Protein AF-A0A4R0MJZ3-F1 (afdb_monomer)

Mean predicted aligned error: 11.63 Å

Foldseek 3Di:
DDPPPPPQPLDDPPDPPDDGDPVVLLVLLVCVLVPNDLVVSCVVSVHDSVVNVVSNVVPNPCSPPDDDDDPVLLVVLVVVVVVPDDLVNSCVVSVNPDSVSNVD

Solvent-accessible surface area (backbone atoms only — not comparable to full-atom values): 6718 Å² total; per-residue (Å²): 134,84,79,76,80,72,85,66,89,75,69,78,79,90,47,94,82,61,79,77,56,70,68,56,52,54,51,54,36,51,43,48,62,76,63,49,57,68,68,56,57,24,63,77,68,72,51,54,69,65,58,54,52,52,43,38,70,71,70,39,95,52,83,80,50,79,86,77,77,49,76,66,56,51,51,52,52,52,50,45,39,75,74,69,44,50,71,69,56,46,25,64,76,70,70,46,91,52,76,66,70,76,78,104

Secondary structure (DSSP, 8-state):
-------------S-TTPPPPHHHHHHHHHHHHTT--HHHHHHHTT--HHHHHHHHHHHS-STTS--PPPHHHHHHHHHHHHTT--HHHHHHHTT-S-THHHH-

Structure (mmCIF, N/CA/C/O backbone):
data_AF-A0A4R0MJZ3-F1
#
_entry.id   AF-A0A4R0MJZ3-F1
#
loop_
_atom_site.group_PDB
_atom_site.id
_atom_site.type_symbol
_atom_site.label_atom_id
_atom_site.label_alt_id
_atom_site.label_comp_id
_atom_site.label_asym_id
_atom_site.label_entity_id
_atom_site.label_seq_id
_atom_site.pdbx_PDB_ins_code
_atom_site.Cartn_x
_atom_site.Cartn_y
_atom_site.Cartn_z
_atom_site.occupancy
_atom_site.B_iso_or_equiv
_atom_site.auth_seq_id
_atom_site.auth_comp_id
_atom_site.auth_asym_id
_atom_site.auth_atom_id
_atom_site.pdbx_PDB_model_num
ATOM 1 N N . MET A 1 1 ? -7.729 -15.725 -25.485 1.00 36.66 1 MET A N 1
ATOM 2 C CA . MET A 1 1 ? -7.106 -14.464 -25.037 1.00 36.66 1 MET A CA 1
ATOM 3 C C . MET A 1 1 ? -5.639 -14.542 -25.410 1.00 36.66 1 MET A C 1
ATOM 5 O O . MET A 1 1 ? -4.940 -15.389 -24.876 1.00 36.66 1 MET A O 1
ATOM 9 N N . GLU A 1 2 ? -5.213 -13.769 -26.404 1.00 32.88 2 GLU A N 1
ATOM 10 C CA . GLU A 1 2 ? -3.831 -13.768 -26.890 1.00 32.88 2 GLU A CA 1
ATOM 11 C C . GLU A 1 2 ? -2.944 -13.033 -25.882 1.00 32.88 2 GLU A C 1
ATOM 13 O O . GLU A 1 2 ? -3.001 -11.809 -25.759 1.00 32.88 2 GLU A O 1
ATOM 18 N N . THR A 1 3 ? -2.121 -13.767 -25.135 1.00 41.22 3 THR A N 1
ATOM 19 C CA . THR A 1 3 ? -1.015 -13.179 -24.379 1.00 41.22 3 THR A CA 1
ATOM 20 C C . THR A 1 3 ? 0.023 -12.714 -25.392 1.00 41.22 3 THR A C 1
ATOM 22 O O . THR A 1 3 ? 0.875 -13.494 -25.816 1.00 41.22 3 THR A O 1
ATOM 25 N N . LYS A 1 4 ? -0.080 -11.459 -25.845 1.00 44.41 4 LYS A N 1
ATOM 26 C CA . LYS A 1 4 ? 0.962 -10.828 -26.659 1.00 44.41 4 LYS A CA 1
ATOM 27 C C . LYS A 1 4 ? 2.259 -10.871 -25.858 1.00 44.41 4 LYS A C 1
ATOM 29 O O . LYS A 1 4 ? 2.433 -10.088 -24.923 1.00 44.41 4 LYS A O 1
ATOM 34 N N . GLY A 1 5 ? 3.132 -11.810 -26.219 1.00 42.59 5 GLY A N 1
ATOM 35 C CA . GLY A 1 5 ? 4.512 -11.886 -25.766 1.00 42.59 5 GLY A CA 1
ATOM 36 C C . GLY A 1 5 ? 5.205 -10.602 -26.184 1.00 42.59 5 GLY A C 1
ATOM 37 O O . GLY A 1 5 ? 5.730 -10.485 -27.285 1.00 42.59 5 GLY A O 1
ATOM 38 N N . THR A 1 6 ? 5.105 -9.590 -25.332 1.00 49.59 6 THR A N 1
ATOM 39 C CA . THR A 1 6 ? 5.850 -8.357 -25.508 1.00 49.59 6 THR A CA 1
ATOM 40 C C . THR A 1 6 ? 7.262 -8.720 -25.093 1.00 49.59 6 THR A C 1
ATOM 42 O O . THR A 1 6 ? 7.528 -8.894 -23.906 1.00 49.59 6 THR A O 1
ATOM 45 N N . GLU A 1 7 ? 8.133 -8.941 -26.075 1.00 46.22 7 GLU A N 1
ATOM 46 C CA . GLU A 1 7 ? 9.550 -9.222 -25.857 1.00 46.22 7 GLU A CA 1
ATOM 47 C C . GLU A 1 7 ? 10.203 -7.993 -25.214 1.00 46.22 7 GLU A C 1
ATOM 49 O O . GLU A 1 7 ? 10.762 -7.114 -25.869 1.00 46.22 7 GLU A O 1
ATOM 54 N N . PHE A 1 8 ? 10.081 -7.879 -23.894 1.00 53.88 8 PHE A N 1
ATOM 55 C CA . PHE A 1 8 ? 10.877 -6.938 -23.134 1.00 53.88 8 PHE A CA 1
ATOM 56 C C . PHE A 1 8 ? 12.304 -7.472 -23.128 1.00 53.88 8 PHE A C 1
ATOM 58 O O . PHE A 1 8 ? 12.566 -8.556 -22.612 1.00 53.88 8 PHE A O 1
ATOM 65 N N . LEU A 1 9 ? 13.238 -6.708 -23.690 1.00 51.03 9 LEU A N 1
ATOM 66 C CA . LEU A 1 9 ? 14.669 -6.991 -23.610 1.00 51.03 9 LEU A CA 1
ATOM 67 C C . LEU A 1 9 ? 15.143 -6.809 -22.160 1.00 51.03 9 LEU A C 1
ATOM 69 O O . LEU A 1 9 ? 15.743 -5.793 -21.806 1.00 51.03 9 LEU A O 1
ATOM 73 N N . TYR A 1 10 ? 14.868 -7.782 -21.293 1.00 58.31 10 TYR A N 1
ATOM 74 C CA . TYR A 1 10 ? 15.497 -7.853 -19.984 1.00 58.31 10 TYR A CA 1
ATOM 75 C C . TYR A 1 10 ? 16.808 -8.627 -20.153 1.00 58.31 10 TYR A C 1
ATOM 77 O O . TYR A 1 10 ? 16.877 -9.849 -20.100 1.00 58.31 10 TYR A O 1
ATOM 85 N N . SER A 1 11 ? 17.890 -7.904 -20.436 1.00 56.56 11 SER A N 1
ATOM 86 C CA . SER A 1 11 ? 19.215 -8.506 -20.295 1.00 56.56 11 SER A CA 1
ATOM 87 C C . SER A 1 11 ? 19.453 -8.803 -18.815 1.00 56.56 11 SER A C 1
ATOM 89 O O . SER A 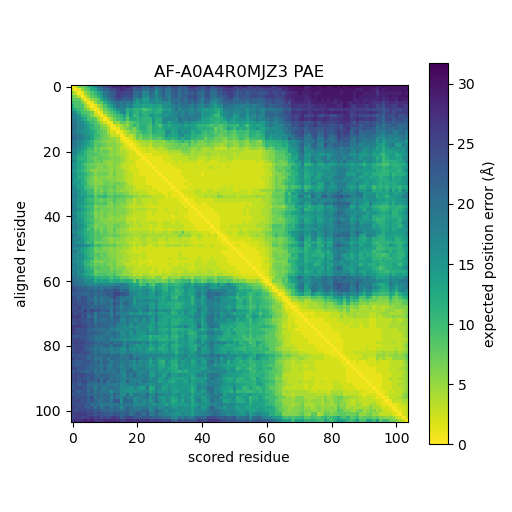1 11 ? 19.161 -7.961 -17.959 1.00 56.56 11 SER A O 1
ATOM 91 N N . SER A 1 12 ? 19.975 -9.994 -18.508 1.00 60.72 12 SER A N 1
ATOM 92 C CA . SER A 1 12 ? 20.407 -10.374 -17.160 1.00 60.72 12 SER A CA 1
ATOM 93 C C . SER A 1 12 ? 21.231 -9.232 -16.572 1.00 60.72 12 SER A C 1
ATOM 95 O O . SER A 1 12 ? 22.182 -8.775 -17.214 1.00 60.72 12 SER A O 1
ATOM 97 N N . ARG A 1 13 ? 20.840 -8.718 -15.396 1.00 62.53 13 ARG A N 1
ATOM 98 C CA . ARG A 1 13 ? 21.451 -7.507 -14.827 1.00 62.53 13 ARG A CA 1
ATOM 99 C C . ARG A 1 13 ? 22.958 -7.706 -14.712 1.00 62.53 13 ARG A C 1
ATOM 101 O O . ARG A 1 13 ? 23.420 -8.473 -13.875 1.00 62.53 13 ARG A O 1
ATOM 108 N N . ARG A 1 14 ? 23.729 -6.982 -15.527 1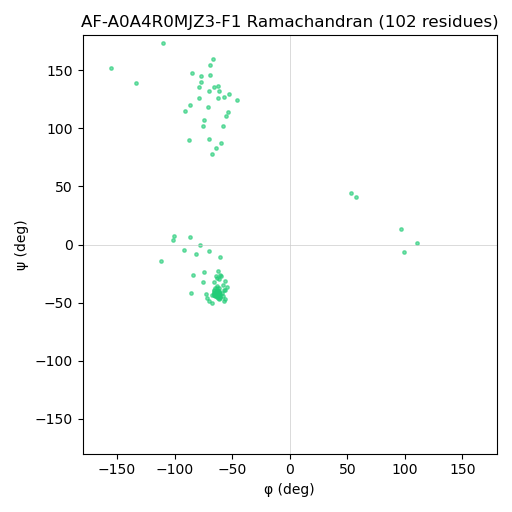.00 63.72 14 ARG A N 1
ATOM 109 C CA . ARG A 1 14 ? 25.201 -7.020 -15.468 1.00 63.72 14 ARG A CA 1
ATOM 110 C C . ARG A 1 14 ? 25.734 -6.250 -14.260 1.00 63.72 14 ARG A C 1
ATOM 112 O O . ARG A 1 14 ? 26.852 -6.487 -13.822 1.00 63.72 14 ARG A O 1
ATOM 119 N N . ASN A 1 15 ? 24.950 -5.298 -13.746 1.00 70.50 15 ASN A N 1
ATOM 120 C CA . ASN A 1 15 ? 25.304 -4.454 -12.607 1.00 70.50 15 ASN A CA 1
ATOM 121 C C . ASN A 1 15 ? 24.038 -3.924 -11.898 1.00 70.50 15 ASN A C 1
ATOM 123 O O . ASN A 1 15 ? 23.006 -3.689 -12.533 1.00 70.50 15 ASN A O 1
ATOM 127 N N . ASN A 1 16 ? 24.125 -3.650 -10.594 1.00 66.62 16 ASN A N 1
ATOM 128 C CA . ASN A 1 16 ? 23.061 -3.029 -9.801 1.00 66.62 16 ASN A CA 1
ATOM 129 C C . ASN A 1 16 ? 22.700 -1.602 -10.274 1.00 66.62 16 ASN A C 1
ATOM 131 O O . ASN A 1 16 ? 21.563 -1.174 -10.078 1.00 66.62 16 ASN A O 1
ATOM 135 N N . LYS A 1 17 ? 23.618 -0.907 -10.967 1.00 72.25 17 LYS A N 1
ATOM 136 C CA . LYS A 1 17 ? 23.408 0.424 -11.575 1.00 72.25 17 LYS A CA 1
ATOM 137 C C . LYS A 1 17 ? 22.693 0.398 -12.931 1.00 72.25 17 LYS A C 1
ATOM 139 O O . LYS A 1 17 ? 22.372 1.462 -13.462 1.00 72.25 17 LYS A O 1
ATOM 144 N N . GLN A 1 18 ? 22.470 -0.780 -13.517 1.00 76.31 18 GLN A N 1
ATOM 145 C CA . GLN A 1 18 ? 21.771 -0.894 -14.796 1.00 76.31 18 GLN A CA 1
ATOM 146 C C . GLN A 1 18 ? 20.337 -0.372 -14.648 1.00 76.31 18 GLN A C 1
ATOM 148 O O . GLN A 1 18 ? 19.598 -0.797 -13.757 1.00 76.31 18 GLN A O 1
ATOM 153 N N . ARG A 1 19 ? 19.961 0.575 -15.512 1.00 78.06 19 ARG A N 1
ATOM 154 C CA . ARG A 1 19 ? 18.615 1.153 -15.523 1.00 78.06 19 ARG A CA 1
ATOM 155 C C . ARG A 1 19 ? 17.643 0.184 -16.188 1.00 78.06 19 ARG A C 1
ATOM 157 O O . ARG A 1 19 ? 17.972 -0.416 -17.207 1.00 78.06 19 ARG A O 1
ATOM 164 N N . PHE A 1 20 ? 16.449 0.074 -15.619 1.00 80.06 20 PHE A N 1
ATOM 165 C CA . PHE A 1 20 ? 15.339 -0.636 -16.244 1.00 80.06 20 PHE A CA 1
ATOM 166 C C . PHE A 1 20 ? 14.715 0.225 -17.343 1.00 80.06 20 PHE A C 1
ATOM 168 O O . PHE A 1 20 ? 14.641 1.452 -17.209 1.00 80.06 20 PHE A O 1
ATOM 175 N N . ASP A 1 21 ? 14.250 -0.421 -18.412 1.00 85.00 21 ASP A N 1
ATOM 176 C CA . ASP A 1 21 ? 13.447 0.248 -19.431 1.00 85.00 21 ASP A CA 1
ATOM 177 C C . ASP A 1 21 ? 12.138 0.754 -18.802 1.00 85.00 21 ASP A C 1
ATOM 179 O O . ASP A 1 21 ? 11.467 0.047 -18.049 1.00 85.00 21 ASP A O 1
ATOM 183 N N . LYS A 1 22 ? 11.755 1.988 -19.134 1.00 84.19 22 LYS A N 1
ATOM 184 C CA . LYS A 1 22 ? 10.495 2.599 -18.700 1.00 84.19 22 LYS A CA 1
ATOM 185 C C . LYS A 1 22 ? 9.282 1.774 -19.129 1.00 84.19 22 LYS A C 1
ATOM 187 O O . LYS A 1 22 ? 8.310 1.716 -18.382 1.00 84.19 22 LYS A O 1
ATOM 192 N N . ARG A 1 23 ? 9.339 1.128 -20.300 1.00 85.12 23 ARG A N 1
ATOM 193 C CA . ARG A 1 23 ? 8.255 0.259 -20.794 1.00 85.12 23 ARG A CA 1
ATOM 194 C C . ARG A 1 23 ? 8.087 -0.979 -19.915 1.00 85.12 23 ARG A C 1
ATOM 196 O O . ARG A 1 23 ? 6.967 -1.331 -19.562 1.00 85.12 23 ARG A O 1
ATOM 203 N N . LEU A 1 24 ? 9.206 -1.574 -19.506 1.00 85.56 24 LEU A N 1
ATOM 204 C CA . LEU A 1 24 ? 9.231 -2.711 -18.591 1.00 85.56 24 LEU A CA 1
ATOM 205 C C . LEU A 1 24 ? 8.709 -2.321 -17.199 1.00 85.56 24 LEU A C 1
ATOM 207 O O . LEU A 1 24 ? 7.904 -3.045 -16.627 1.00 85.56 24 LEU A O 1
ATOM 211 N N . ILE A 1 25 ? 9.096 -1.147 -16.685 1.00 88.12 25 ILE A N 1
ATOM 212 C CA . ILE A 1 25 ? 8.569 -0.619 -15.416 1.00 88.12 25 ILE A CA 1
ATOM 213 C C . ILE A 1 25 ? 7.041 -0.508 -15.463 1.00 88.12 25 ILE A C 1
ATOM 215 O O . ILE A 1 25 ? 6.371 -0.971 -14.543 1.00 88.12 25 ILE A O 1
ATOM 219 N N . ALA A 1 26 ? 6.492 0.086 -16.526 1.00 87.50 26 ALA A N 1
ATOM 220 C CA . ALA A 1 26 ? 5.047 0.251 -16.67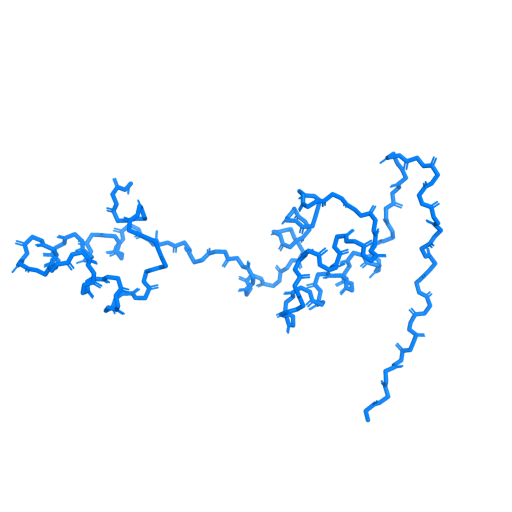6 1.00 87.50 26 ALA A CA 1
ATOM 221 C C . ALA A 1 26 ? 4.318 -1.101 -16.704 1.00 87.50 26 ALA A C 1
ATOM 223 O O . ALA A 1 26 ? 3.308 -1.262 -16.028 1.00 87.50 26 ALA A O 1
ATOM 224 N N . HIS A 1 27 ? 4.871 -2.086 -17.415 1.00 88.06 27 HIS A N 1
ATOM 225 C CA . HIS A 1 27 ? 4.314 -3.434 -17.471 1.00 88.06 27 HIS A CA 1
ATOM 226 C C . HIS A 1 27 ? 4.308 -4.134 -16.104 1.00 88.06 27 HIS A C 1
ATOM 228 O O . HIS A 1 27 ? 3.299 -4.701 -15.702 1.00 88.06 27 HIS A O 1
ATOM 234 N N . ILE A 1 28 ? 5.406 -4.049 -15.351 1.00 88.12 28 ILE A N 1
ATOM 235 C CA . ILE A 1 28 ? 5.505 -4.658 -14.016 1.00 88.12 28 ILE A CA 1
ATOM 236 C C . ILE A 1 28 ? 4.529 -4.002 -13.033 1.00 88.12 28 ILE A C 1
ATOM 238 O O . ILE A 1 28 ? 3.949 -4.681 -12.186 1.00 88.12 28 ILE A O 1
ATOM 242 N N . VAL A 1 29 ? 4.341 -2.685 -13.136 1.00 88.12 29 VAL A N 1
ATOM 243 C CA . VAL A 1 29 ? 3.358 -1.963 -12.320 1.00 88.12 29 VAL A CA 1
ATOM 244 C C . VAL A 1 29 ? 1.938 -2.407 -12.665 1.00 88.12 29 VAL A C 1
ATOM 246 O O . VAL A 1 29 ? 1.173 -2.678 -11.747 1.00 88.12 29 VAL A O 1
ATOM 249 N N . ASP A 1 30 ? 1.609 -2.563 -13.948 1.00 87.50 30 ASP A N 1
ATOM 250 C CA . ASP A 1 30 ? 0.304 -3.065 -14.397 1.00 87.50 30 ASP A CA 1
ATOM 251 C C . ASP A 1 30 ? 0.029 -4.489 -13.874 1.00 87.50 30 ASP A C 1
ATOM 253 O O . ASP A 1 30 ? -1.009 -4.741 -13.267 1.00 87.50 30 ASP A O 1
ATOM 257 N N . LEU A 1 31 ? 1.008 -5.399 -13.956 1.00 86.50 31 LEU A N 1
ATOM 258 C CA . LEU A 1 31 ? 0.901 -6.740 -13.361 1.00 86.50 31 LEU A CA 1
ATOM 259 C C . LEU A 1 31 ? 0.666 -6.691 -11.843 1.00 86.50 31 LEU A C 1
ATOM 261 O O . LEU A 1 31 ? -0.152 -7.439 -11.303 1.00 86.50 31 LEU A O 1
ATOM 265 N N . ALA A 1 32 ? 1.359 -5.794 -11.138 1.00 85.88 32 ALA A N 1
ATOM 266 C CA . ALA A 1 32 ? 1.162 -5.617 -9.704 1.00 85.88 32 ALA A CA 1
ATOM 267 C C . ALA A 1 32 ? -0.241 -5.076 -9.367 1.00 85.88 32 ALA A C 1
ATOM 269 O O . ALA A 1 32 ? -0.789 -5.417 -8.318 1.00 85.88 32 ALA A O 1
ATOM 270 N N . GLU A 1 33 ? -0.830 -4.250 -10.235 1.00 83.38 33 GLU A N 1
ATOM 271 C CA . GLU A 1 33 ? -2.200 -3.740 -10.090 1.00 83.38 33 GLU A CA 1
ATOM 272 C C . GLU A 1 33 ? -3.263 -4.784 -10.429 1.00 83.38 33 GLU A C 1
ATOM 274 O O . GLU A 1 33 ? -4.299 -4.832 -9.767 1.00 83.38 33 GLU A O 1
ATOM 279 N N . GLN A 1 34 ? -2.972 -5.680 -11.372 1.00 83.06 34 GLN A N 1
ATOM 280 C CA . GLN A 1 34 ? -3.797 -6.847 -11.696 1.00 83.06 34 GLN A CA 1
ATOM 281 C C . GLN A 1 34 ? -3.781 -7.922 -10.594 1.00 83.06 34 GLN A C 1
ATOM 283 O O . GLN A 1 34 ? -4.538 -8.889 -10.658 1.00 83.06 34 GLN A O 1
ATOM 288 N N . GLY A 1 35 ? -2.957 -7.746 -9.556 1.00 80.00 35 GLY A N 1
ATOM 289 C CA . GLY A 1 35 ? -2.930 -8.608 -8.376 1.00 80.00 35 GLY A CA 1
ATO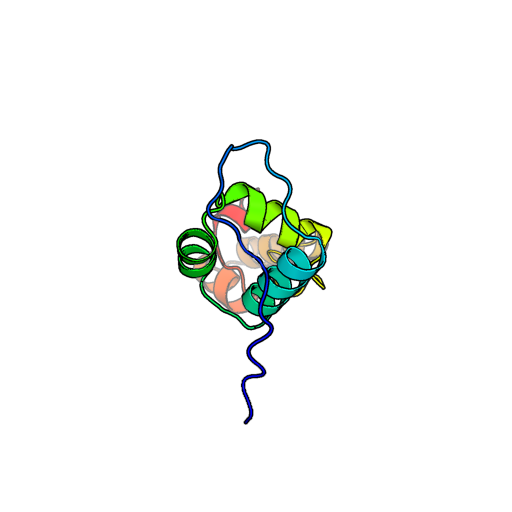M 290 C C . GLY A 1 35 ? -1.868 -9.704 -8.415 1.00 80.00 35 GLY A C 1
ATOM 291 O O . GLY A 1 35 ? -1.906 -10.601 -7.571 1.00 80.00 35 GLY A O 1
ATOM 292 N N . VAL A 1 36 ? -0.903 -9.634 -9.338 1.00 84.25 36 VAL A N 1
ATOM 293 C CA . VAL A 1 36 ? 0.235 -10.561 -9.342 1.00 84.25 36 VAL A CA 1
ATOM 294 C C . VAL A 1 36 ? 1.033 -10.397 -8.039 1.00 84.25 36 VAL A C 1
ATOM 296 O O . VAL A 1 36 ? 1.347 -9.265 -7.640 1.00 84.25 36 VAL A O 1
ATOM 299 N N . PRO A 1 37 ? 1.383 -11.496 -7.340 1.00 84.75 37 PRO A N 1
ATOM 300 C CA . PRO A 1 37 ? 2.150 -11.411 -6.109 1.00 84.75 37 PRO A CA 1
ATOM 301 C C . PRO A 1 37 ? 3.484 -10.689 -6.314 1.00 84.75 37 PRO A C 1
ATOM 303 O O . PRO A 1 37 ? 4.315 -11.068 -7.135 1.00 84.75 37 PRO A O 1
ATOM 306 N N . ARG A 1 38 ? 3.735 -9.666 -5.489 1.00 86.69 38 ARG A N 1
ATOM 307 C CA . ARG A 1 38 ? 4.963 -8.850 -5.554 1.00 86.69 38 ARG A CA 1
ATOM 308 C C . ARG A 1 38 ? 6.245 -9.675 -5.432 1.00 86.69 38 ARG A C 1
ATOM 310 O O . ARG A 1 38 ? 7.263 -9.294 -5.994 1.00 86.69 38 ARG A O 1
ATOM 317 N N . ARG A 1 39 ? 6.202 -10.781 -4.681 1.00 84.06 39 ARG A N 1
ATOM 318 C CA . ARG A 1 39 ? 7.335 -11.702 -4.517 1.00 84.06 39 ARG A CA 1
ATOM 319 C C . ARG A 1 39 ? 7.727 -12.344 -5.846 1.00 84.06 39 ARG A C 1
ATOM 321 O O . ARG A 1 39 ? 8.913 -12.447 -6.132 1.00 84.06 39 ARG A O 1
ATOM 328 N N . ASP A 1 40 ? 6.738 -12.734 -6.635 1.00 85.19 40 ASP A N 1
ATOM 329 C CA . ASP A 1 40 ? 6.963 -13.444 -7.887 1.00 85.19 40 ASP A CA 1
ATOM 330 C C . ASP A 1 40 ? 7.527 -12.454 -8.920 1.00 85.19 40 ASP A C 1
ATOM 332 O O . ASP A 1 40 ? 8.587 -12.698 -9.479 1.00 85.19 40 ASP A O 1
ATOM 336 N N . LEU A 1 41 ? 6.982 -11.229 -8.987 1.00 87.12 41 LEU A N 1
ATOM 337 C CA . LEU A 1 41 ? 7.555 -10.131 -9.787 1.00 87.12 41 LEU A CA 1
ATOM 338 C C . LEU A 1 41 ? 9.014 -9.798 -9.416 1.00 87.12 41 LEU A C 1
ATOM 340 O O . LEU A 1 41 ? 9.838 -9.492 -10.274 1.00 87.12 41 LEU A O 1
ATOM 344 N N . VAL A 1 42 ? 9.351 -9.823 -8.127 1.00 87.81 42 VAL A N 1
ATOM 345 C CA . VAL A 1 42 ? 10.723 -9.574 -7.660 1.00 87.81 42 VAL A CA 1
ATOM 346 C C . VAL A 1 42 ? 11.682 -10.657 -8.156 1.00 87.81 42 VAL A C 1
ATOM 348 O O . VAL A 1 42 ? 12.779 -10.324 -8.611 1.00 87.81 42 VAL A O 1
ATOM 351 N N . ASN A 1 43 ? 11.257 -11.919 -8.088 1.00 84.56 43 ASN A N 1
ATOM 352 C CA . ASN A 1 43 ? 12.047 -13.070 -8.517 1.00 84.56 43 ASN A CA 1
ATOM 353 C C . ASN A 1 43 ? 12.196 -13.113 -10.043 1.00 84.56 43 ASN A C 1
ATOM 355 O O . ASN A 1 43 ? 13.318 -13.210 -10.536 1.00 84.56 43 ASN A O 1
ATOM 359 N N . ASP A 1 44 ? 11.091 -12.965 -10.773 1.00 84.56 44 ASP A N 1
ATOM 360 C CA . ASP A 1 44 ? 11.037 -13.099 -12.232 1.00 84.56 44 ASP A CA 1
ATOM 361 C C . ASP A 1 44 ? 11.842 -12.002 -12.938 1.00 84.56 44 ASP A C 1
ATOM 363 O O . ASP A 1 44 ? 12.554 -12.256 -13.908 1.00 84.56 44 ASP A O 1
ATOM 367 N N . TYR A 1 45 ? 11.780 -10.771 -12.420 1.00 82.00 45 TYR A N 1
ATOM 368 C CA . TYR A 1 45 ? 12.435 -9.611 -13.031 1.00 82.00 45 TYR A CA 1
ATOM 369 C C . TYR A 1 45 ? 13.754 -9.205 -12.347 1.00 82.00 45 TYR A C 1
ATOM 371 O O . TYR A 1 45 ? 14.360 -8.196 -12.723 1.00 82.00 45 TYR A O 1
ATOM 379 N N . GLY A 1 46 ? 14.220 -9.955 -11.339 1.00 80.19 46 GLY A N 1
ATOM 380 C CA . GLY A 1 46 ? 15.526 -9.744 -10.698 1.00 80.19 46 GLY A CA 1
ATOM 381 C C . GLY A 1 46 ? 15.717 -8.340 -10.104 1.00 80.19 46 GLY A C 1
ATOM 382 O O . GLY A 1 46 ? 16.775 -7.708 -10.257 1.00 80.19 46 GLY A O 1
ATOM 383 N N . MET A 1 47 ? 14.682 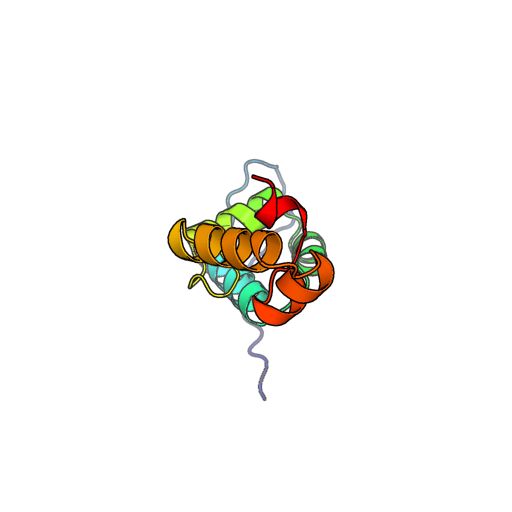-7.801 -9.460 1.00 83.50 47 MET A N 1
ATOM 384 C CA . MET A 1 47 ? 14.729 -6.482 -8.815 1.00 83.50 47 MET A CA 1
ATOM 385 C C . MET A 1 47 ? 14.702 -6.570 -7.297 1.00 83.50 47 MET A C 1
ATOM 387 O O . MET A 1 47 ? 14.540 -7.637 -6.726 1.00 83.50 47 MET A O 1
ATOM 391 N N . SER A 1 48 ? 14.879 -5.433 -6.621 1.00 85.75 48 SER A N 1
ATOM 392 C CA . SER A 1 48 ? 14.680 -5.396 -5.173 1.00 85.75 48 SER A CA 1
ATOM 393 C C . SER A 1 48 ? 13.195 -5.177 -4.842 1.00 85.75 48 SER A C 1
ATOM 395 O O . SER A 1 48 ? 12.526 -4.427 -5.562 1.00 85.75 48 SER A O 1
ATOM 397 N N . PRO A 1 49 ? 12.677 -5.737 -3.734 1.00 86.38 49 PRO A N 1
ATOM 398 C CA . PRO A 1 49 ? 11.322 -5.448 -3.265 1.00 86.38 49 PRO A CA 1
ATOM 399 C C . PRO A 1 49 ? 11.054 -3.949 -3.070 1.00 86.38 49 PRO A C 1
ATOM 401 O O . PRO A 1 49 ? 9.969 -3.471 -3.390 1.00 86.38 49 PRO A O 1
ATOM 404 N N . GLY A 1 50 ? 12.054 -3.195 -2.595 1.00 86.94 50 GLY A N 1
ATOM 405 C CA . GLY A 1 50 ? 11.956 -1.742 -2.432 1.00 86.94 50 GLY A CA 1
ATOM 406 C C . GLY A 1 50 ? 11.747 -1.018 -3.762 1.00 86.94 50 GLY A C 1
ATOM 407 O O . GLY A 1 50 ? 10.864 -0.174 -3.869 1.00 86.94 50 GLY A O 1
ATOM 408 N N . THR A 1 51 ? 12.471 -1.426 -4.810 1.00 88.50 51 THR A N 1
ATOM 409 C CA . THR A 1 51 ? 12.306 -0.876 -6.165 1.00 88.50 51 THR A CA 1
ATOM 410 C C . THR A 1 51 ? 10.877 -1.042 -6.678 1.00 88.50 51 THR A C 1
ATOM 412 O O . THR A 1 51 ? 10.308 -0.097 -7.220 1.00 88.50 51 THR A O 1
ATOM 415 N N . LEU A 1 52 ? 10.279 -2.220 -6.474 1.00 88.62 52 LEU A N 1
ATOM 416 C CA . LEU A 1 52 ? 8.900 -2.480 -6.881 1.00 88.62 52 LEU A CA 1
ATOM 417 C C . LEU A 1 52 ? 7.903 -1.604 -6.106 1.00 88.62 52 LEU A C 1
ATOM 419 O O . LEU A 1 52 ? 6.978 -1.051 -6.698 1.00 88.62 52 LEU A O 1
ATOM 423 N N . ILE A 1 53 ? 8.103 -1.435 -4.796 1.00 86.94 53 ILE A N 1
ATOM 424 C CA . ILE A 1 53 ? 7.269 -0.556 -3.962 1.00 86.94 53 ILE A CA 1
ATOM 425 C C . ILE A 1 53 ? 7.338 0.891 -4.461 1.00 86.94 53 ILE A C 1
ATOM 427 O O . ILE A 1 53 ? 6.293 1.524 -4.624 1.00 86.94 53 ILE A O 1
ATOM 431 N N . ASP A 1 54 ? 8.537 1.394 -4.755 1.00 87.75 54 ASP A N 1
ATOM 432 C CA . ASP A 1 54 ? 8.736 2.754 -5.262 1.00 87.75 54 ASP A CA 1
ATOM 433 C C . ASP A 1 54 ? 8.064 2.958 -6.622 1.00 87.75 54 ASP A C 1
ATOM 435 O O . ASP A 1 54 ? 7.448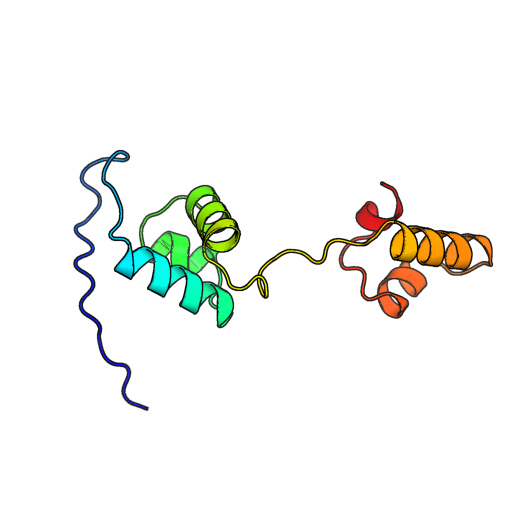 3.998 -6.867 1.00 87.75 54 ASP A O 1
ATOM 439 N N . TRP A 1 55 ? 8.138 1.968 -7.514 1.00 89.75 55 TRP A N 1
ATOM 440 C CA . TRP A 1 55 ? 7.485 2.039 -8.820 1.00 89.75 55 TRP A CA 1
ATOM 441 C C . TRP A 1 55 ? 5.968 2.012 -8.715 1.00 89.75 55 TRP A C 1
ATOM 443 O O . TRP A 1 55 ? 5.319 2.834 -9.352 1.00 89.75 55 TRP A O 1
ATOM 453 N N . ILE A 1 56 ? 5.397 1.149 -7.875 1.00 86.38 56 ILE A N 1
ATOM 454 C CA . ILE A 1 56 ? 3.951 1.136 -7.616 1.00 86.38 56 ILE A CA 1
ATOM 455 C C . ILE A 1 56 ? 3.511 2.472 -6.999 1.00 86.38 56 ILE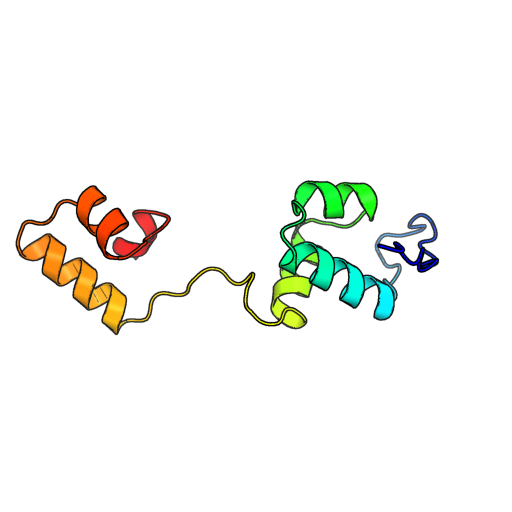 A C 1
ATOM 457 O O . ILE A 1 56 ? 2.477 3.025 -7.368 1.00 86.38 56 ILE A O 1
ATOM 461 N N . ALA A 1 57 ? 4.298 3.034 -6.079 1.00 82.94 57 ALA A N 1
ATOM 462 C CA . ALA A 1 57 ? 3.983 4.318 -5.462 1.00 82.94 57 ALA A CA 1
ATOM 463 C C . ALA A 1 57 ? 4.019 5.480 -6.471 1.00 82.94 57 ALA A C 1
ATOM 465 O O . ALA A 1 57 ? 3.165 6.371 -6.400 1.00 82.94 57 ALA A O 1
ATOM 466 N N . LYS A 1 58 ? 4.998 5.462 -7.386 1.00 85.25 58 LYS A N 1
ATOM 467 C CA . LYS A 1 58 ? 5.277 6.534 -8.349 1.00 85.25 58 LYS A CA 1
ATOM 468 C C . LYS A 1 58 ? 4.448 6.453 -9.631 1.00 85.25 58 LYS A C 1
ATOM 470 O O . LYS A 1 58 ? 4.016 7.490 -10.121 1.00 85.25 58 LYS A O 1
ATOM 475 N N . TYR A 1 59 ? 4.275 5.257 -10.181 1.00 85.25 59 TYR A N 1
ATOM 476 C CA . TYR A 1 59 ? 3.651 5.020 -11.486 1.00 85.25 59 TYR A CA 1
ATOM 477 C C . TYR A 1 59 ? 2.301 4.310 -11.390 1.00 85.25 59 TYR A C 1
ATOM 479 O O . TYR A 1 59 ? 1.565 4.311 -12.370 1.00 85.25 59 TYR A O 1
ATOM 487 N N . GLY A 1 60 ? 1.963 3.723 -10.239 1.00 76.06 60 GLY A N 1
ATOM 488 C CA . GLY A 1 60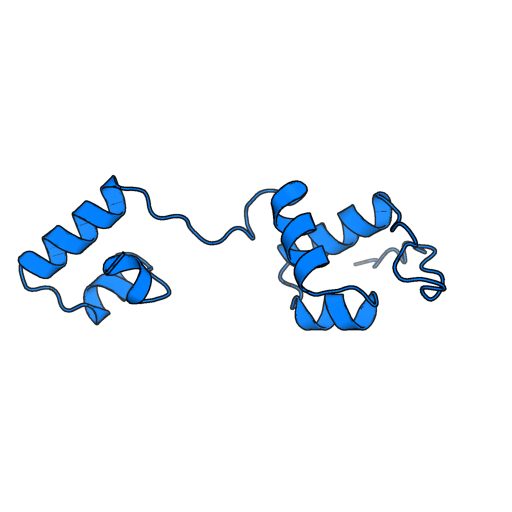 ? 0.671 3.075 -10.055 1.00 76.06 60 GLY A CA 1
ATOM 489 C C . GLY A 1 60 ? -0.490 4.073 -10.018 1.00 76.06 60 GLY A C 1
ATOM 490 O O . GLY A 1 60 ? -0.382 5.166 -9.447 1.00 76.06 60 GLY A O 1
ATOM 491 N N . SER A 1 61 ? -1.633 3.646 -10.554 1.00 71.19 61 SER A N 1
ATOM 492 C CA . SER A 1 61 ? -2.939 4.317 -10.559 1.00 71.19 61 SER A CA 1
ATOM 493 C C . SER A 1 61 ? -3.498 4.571 -9.151 1.00 71.19 61 SER A C 1
ATOM 495 O O . SER A 1 61 ? -4.442 5.336 -8.964 1.00 71.19 61 SER A O 1
ATOM 497 N N . GLY A 1 62 ? -2.878 3.984 -8.123 1.00 63.22 62 GLY A N 1
ATOM 498 C CA . GLY A 1 62 ? -3.218 4.191 -6.718 1.00 63.22 62 GLY A CA 1
ATOM 499 C C . GLY A 1 62 ? -4.094 3.098 -6.116 1.00 63.22 62 GLY A C 1
ATOM 500 O O . GLY A 1 62 ? -4.258 3.080 -4.898 1.00 63.22 62 GLY A O 1
ATOM 501 N N . ILE A 1 63 ? -4.565 2.149 -6.927 1.00 56.81 63 ILE A N 1
ATOM 502 C CA . ILE A 1 63 ? -5.354 0.988 -6.487 1.00 56.81 63 ILE A CA 1
ATOM 503 C C . ILE A 1 63 ? -4.525 0.089 -5.550 1.00 56.81 63 ILE A C 1
ATOM 505 O O . ILE A 1 63 ? -5.030 -0.414 -4.550 1.00 56.81 63 ILE A O 1
ATOM 509 N N . ALA A 1 64 ? -3.218 -0.027 -5.803 1.00 54.59 64 ALA A N 1
ATOM 510 C CA . ALA A 1 64 ? -2.283 -0.797 -4.980 1.00 54.59 64 ALA A CA 1
ATOM 511 C C . ALA A 1 64 ? -1.683 -0.018 -3.784 1.00 54.59 64 ALA A C 1
ATOM 513 O O . ALA A 1 64 ? -0.773 -0.521 -3.109 1.00 54.59 64 ALA A O 1
ATOM 514 N N . LYS A 1 65 ? -2.145 1.214 -3.508 1.00 58.03 65 LYS A N 1
ATOM 515 C CA . LYS A 1 65 ? -1.694 1.991 -2.340 1.00 58.03 65 LYS A CA 1
ATOM 516 C C . LYS A 1 65 ? -2.420 1.488 -1.094 1.00 58.03 65 LYS A C 1
ATOM 518 O O . LYS A 1 65 ? -3.630 1.284 -1.100 1.00 58.03 65 LYS A O 1
ATOM 523 N N . HIS A 1 66 ? -1.686 1.315 0.006 1.00 61.75 66 HIS A N 1
ATOM 524 C CA . HIS A 1 66 ? -2.304 1.033 1.302 1.00 61.75 66 HIS A CA 1
ATOM 525 C C . HIS A 1 66 ? -3.364 2.096 1.608 1.00 61.75 66 HIS A C 1
ATOM 527 O O . HIS A 1 66 ? -3.068 3.292 1.520 1.00 61.75 66 HIS A O 1
ATOM 533 N N . LYS A 1 67 ? -4.580 1.668 1.983 1.00 66.81 67 LYS A N 1
ATOM 534 C CA . LYS A 1 67 ? -5.645 2.587 2.401 1.00 66.81 67 LYS A CA 1
ATOM 535 C C . LYS A 1 67 ? -5.103 3.488 3.512 1.00 66.81 67 LYS A C 1
ATOM 537 O O . LYS A 1 67 ? -4.771 3.018 4.601 1.00 66.81 67 LYS A O 1
ATOM 542 N N . ARG A 1 68 ? -5.001 4.785 3.225 1.00 70.81 68 ARG A N 1
ATOM 543 C CA . ARG A 1 68 ? -4.662 5.801 4.221 1.00 70.81 68 ARG A CA 1
ATOM 544 C C . ARG A 1 68 ? -5.950 6.231 4.899 1.00 70.81 68 ARG A C 1
ATOM 546 O O . ARG A 1 68 ? -6.855 6.719 4.234 1.00 70.81 68 ARG A O 1
ATOM 553 N N . TYR A 1 69 ? -6.019 6.042 6.209 1.00 75.75 69 TYR A N 1
ATOM 554 C CA . TYR A 1 69 ? -7.152 6.509 6.998 1.00 75.75 69 TYR A CA 1
ATOM 555 C C . TYR A 1 69 ? -7.010 8.000 7.241 1.00 75.75 69 TYR A C 1
ATOM 557 O O . TYR A 1 69 ? -5.987 8.468 7.747 1.00 75.75 69 TYR A O 1
ATOM 565 N N . THR A 1 70 ? -8.050 8.742 6.892 1.00 81.62 70 THR A N 1
ATOM 566 C CA . THR A 1 70 ? -8.142 10.167 7.191 1.00 81.62 70 THR A CA 1
ATOM 567 C C . THR A 1 70 ? -8.261 10.394 8.700 1.00 81.62 70 THR A C 1
ATOM 569 O O . THR A 1 70 ? -8.700 9.527 9.462 1.00 81.62 70 THR A O 1
ATOM 572 N N . ALA A 1 71 ? -7.933 11.606 9.157 1.00 82.31 71 ALA A N 1
ATOM 573 C CA . ALA A 1 71 ? -8.128 11.981 10.559 1.00 82.31 71 ALA A CA 1
ATOM 574 C C . ALA A 1 71 ? -9.610 11.914 10.990 1.00 82.31 71 ALA A C 1
ATOM 576 O O . ALA A 1 71 ? -9.904 11.745 12.173 1.00 82.31 71 ALA A O 1
ATOM 577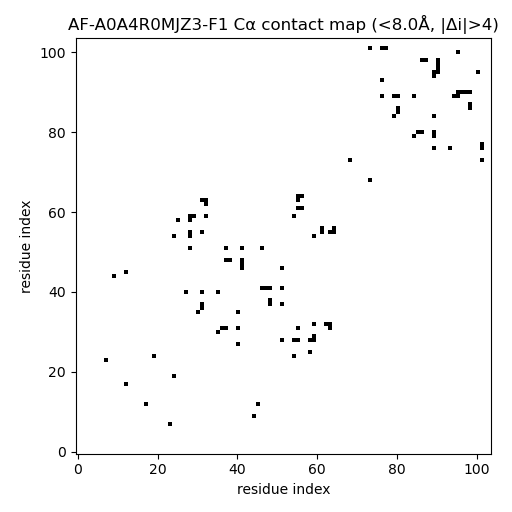 N N . GLY A 1 72 ? -10.556 12.070 10.055 1.00 85.56 72 GLY A N 1
ATOM 578 C CA . GLY A 1 72 ? -11.992 11.915 10.313 1.00 85.56 72 GLY A CA 1
ATOM 579 C C . GLY A 1 72 ? -12.395 10.456 10.541 1.00 85.56 72 GLY A C 1
ATOM 580 O O . GLY A 1 72 ? -13.073 10.149 11.523 1.00 85.56 72 GLY A O 1
ATOM 581 N N . GLU A 1 73 ? -11.910 9.544 9.695 1.00 84.06 73 GLU A N 1
ATOM 582 C CA . GLU A 1 73 ? -12.134 8.101 9.861 1.00 84.06 73 GLU A CA 1
ATOM 583 C C . GLU A 1 73 ? -11.539 7.601 11.181 1.00 84.06 73 GLU A C 1
ATOM 585 O O . GLU A 1 73 ? -12.242 6.959 11.959 1.00 84.06 73 GLU A O 1
ATOM 590 N N . LYS A 1 74 ? -10.291 7.976 11.501 1.00 85.50 74 LYS A N 1
ATOM 591 C CA . LYS A 1 74 ? -9.659 7.619 12.784 1.00 85.50 74 LYS A CA 1
ATOM 592 C C . LYS A 1 74 ? -10.485 8.078 13.988 1.00 85.50 74 LYS A C 1
ATOM 594 O O . LYS A 1 74 ? -10.736 7.298 14.903 1.00 85.50 74 LYS A O 1
ATOM 599 N N . ARG A 1 75 ? -10.963 9.330 13.978 1.00 87.94 75 ARG A N 1
ATOM 600 C CA . ARG A 1 75 ? -11.821 9.872 15.048 1.00 87.94 75 ARG A CA 1
ATOM 601 C C . ARG A 1 75 ? -13.132 9.098 15.185 1.00 87.94 75 ARG A C 1
ATOM 603 O O . ARG A 1 75 ? -13.582 8.880 16.308 1.00 87.94 75 ARG A O 1
ATOM 610 N N . SER A 1 76 ? -13.718 8.666 14.072 1.00 89.50 76 SER A N 1
ATOM 611 C CA . SER A 1 76 ? -14.954 7.873 14.067 1.00 89.50 76 SER A CA 1
ATOM 612 C C . SER A 1 76 ? -14.742 6.498 14.705 1.00 89.50 76 SER A C 1
ATOM 614 O O . SER A 1 76 ? -15.522 6.093 15.565 1.00 89.50 76 SER A O 1
ATOM 616 N N . VAL A 1 77 ? -13.630 5.836 14.376 1.00 88.38 77 VAL A N 1
ATOM 617 C CA . VAL A 1 77 ? -13.233 4.551 14.973 1.00 88.38 77 VAL A CA 1
ATOM 618 C C . VAL A 1 77 ? -13.005 4.691 16.482 1.00 88.38 77 VAL A C 1
ATOM 620 O O . VAL A 1 77 ? -13.528 3.900 17.264 1.00 88.38 77 VAL A O 1
ATOM 623 N N . ILE A 1 78 ? -12.280 5.730 16.914 1.00 88.50 78 ILE A N 1
ATOM 624 C CA . ILE A 1 78 ? -12.012 5.989 18.340 1.00 88.50 78 ILE A CA 1
ATOM 625 C C . ILE A 1 78 ? -13.311 6.263 19.107 1.00 88.50 78 ILE A C 1
ATOM 627 O O . ILE A 1 78 ? -13.480 5.764 20.218 1.00 88.50 78 ILE A O 1
ATOM 631 N N . ARG A 1 79 ? -14.242 7.038 18.532 1.00 91.19 79 ARG A N 1
ATOM 632 C CA . ARG A 1 79 ? -15.554 7.296 19.148 1.00 91.19 79 ARG A CA 1
ATOM 633 C C . ARG A 1 79 ? -16.357 6.010 19.330 1.00 91.19 79 ARG A C 1
ATOM 635 O O . ARG A 1 79 ? -16.902 5.812 20.409 1.00 91.19 79 ARG A O 1
ATOM 642 N N . ALA A 1 80 ? -16.379 5.131 18.329 1.00 90.06 80 ALA A N 1
ATOM 643 C CA . ALA A 1 80 ? -17.068 3.845 18.426 1.00 90.06 80 ALA A CA 1
ATOM 644 C C . ALA A 1 80 ? -16.479 2.964 19.540 1.00 90.06 80 ALA A C 1
ATOM 646 O O . ALA A 1 80 ? -17.223 2.380 20.324 1.00 90.06 80 ALA A O 1
ATOM 647 N N . ILE A 1 81 ? -15.147 2.927 19.665 1.00 89.81 81 ILE A N 1
ATOM 648 C CA . ILE A 1 81 ? -14.476 2.179 20.737 1.00 89.81 81 ILE A CA 1
ATOM 649 C C . ILE A 1 81 ? -14.804 2.767 22.113 1.00 89.81 81 ILE A C 1
ATOM 651 O O . ILE A 1 81 ? -15.142 2.025 23.031 1.00 89.81 81 ILE A O 1
ATOM 655 N N . LYS A 1 82 ? -14.775 4.099 22.257 1.00 89.81 82 LYS A N 1
ATOM 656 C CA . LYS A 1 82 ? -15.173 4.780 23.503 1.00 89.81 82 LYS A CA 1
ATOM 657 C C . LYS A 1 82 ? -16.634 4.527 23.882 1.00 89.81 82 LYS A C 1
ATOM 659 O O . LYS A 1 82 ? -16.944 4.513 25.065 1.00 89.81 82 LYS A O 1
ATOM 664 N N . ALA A 1 83 ? -17.506 4.311 22.899 1.00 91.50 83 ALA A N 1
ATOM 665 C CA . ALA A 1 83 ? -18.906 3.951 23.112 1.00 91.50 83 ALA A CA 1
ATOM 666 C C . ALA A 1 83 ? -19.117 2.468 23.490 1.00 91.50 83 ALA A C 1
ATOM 668 O O . ALA A 1 83 ? -20.254 2.060 23.701 1.00 91.50 83 ALA A O 1
ATOM 669 N N . GLY A 1 84 ? -18.050 1.663 23.578 1.00 91.00 84 GLY A N 1
ATOM 670 C CA . GLY A 1 84 ? -18.102 0.260 24.005 1.00 91.00 84 GLY A CA 1
ATOM 671 C C . GLY A 1 84 ? -17.823 -0.767 22.903 1.00 91.00 84 GLY A C 1
ATOM 672 O O . GLY A 1 84 ? -17.844 -1.966 23.174 1.00 91.00 84 GLY A O 1
ATOM 673 N N . MET A 1 85 ? -17.530 -0.343 21.666 1.00 91.94 85 MET A N 1
ATOM 674 C CA . MET A 1 85 ? -17.154 -1.266 20.589 1.00 91.94 85 MET A CA 1
ATOM 675 C C . MET A 1 85 ? -15.763 -1.867 20.836 1.00 91.94 85 MET A C 1
ATOM 677 O O . MET A 1 85 ? -14.788 -1.153 21.074 1.00 91.94 85 MET A O 1
ATOM 681 N N . SER A 1 86 ? -15.627 -3.188 20.707 1.00 91.75 86 SER A N 1
ATOM 682 C CA . SER A 1 86 ? -14.308 -3.827 20.792 1.00 91.75 86 SER A CA 1
ATOM 683 C C . SER A 1 86 ? -13.428 -3.478 19.584 1.00 91.75 86 SER A C 1
ATOM 685 O O . SER A 1 86 ? -13.914 -3.242 18.476 1.00 91.75 86 SER A O 1
ATOM 687 N N . VAL A 1 87 ? -12.103 -3.526 19.760 1.00 87.62 87 VAL A N 1
ATOM 688 C CA . VAL A 1 87 ? -11.143 -3.260 18.671 1.00 87.62 87 VAL A CA 1
ATOM 689 C C . VAL A 1 87 ? -11.379 -4.185 17.467 1.00 87.62 87 VAL A C 1
ATOM 691 O O . VAL A 1 87 ? -11.338 -3.722 16.331 1.00 87.62 87 VAL A O 1
ATOM 694 N N . LYS A 1 88 ? -11.697 -5.469 17.697 1.00 87.25 88 LYS A N 1
ATOM 695 C CA . LYS A 1 88 ? -12.010 -6.433 16.624 1.00 87.25 88 LYS A CA 1
ATOM 696 C C . LYS A 1 88 ? -13.273 -6.050 15.847 1.00 87.25 88 LYS A C 1
ATOM 698 O O . LYS A 1 88 ? -13.267 -6.086 14.621 1.00 87.25 88 LYS A O 1
ATOM 703 N N . GLN A 1 89 ? -14.339 -5.653 16.543 1.00 88.69 89 GLN A N 1
ATOM 704 C CA . GLN A 1 89 ? -15.572 -5.192 15.893 1.00 88.69 89 GLN A CA 1
ATOM 705 C C . GLN A 1 89 ? -15.324 -3.925 15.073 1.00 88.69 89 GLN A C 1
ATOM 707 O O . GLN A 1 89 ? -15.783 -3.832 13.937 1.00 88.69 89 GLN A O 1
ATOM 712 N N . ALA A 1 90 ? -14.530 -2.994 15.602 1.00 87.50 90 ALA A N 1
ATOM 713 C CA . ALA A 1 90 ? -14.156 -1.783 14.886 1.00 87.50 90 ALA A CA 1
ATOM 714 C C . ALA A 1 90 ? -13.345 -2.093 13.614 1.00 87.50 90 ALA A C 1
ATOM 716 O O . ALA A 1 90 ? -13.561 -1.470 12.577 1.00 87.50 90 ALA A O 1
ATOM 717 N N . GLN A 1 91 ? -12.460 -3.094 13.639 1.00 87.62 91 GLN A N 1
ATOM 718 C CA . GLN A 1 91 ? -11.742 -3.511 12.432 1.00 87.62 91 GLN A CA 1
ATOM 719 C C . GLN A 1 91 ? -12.671 -4.018 11.331 1.00 87.62 91 GLN A C 1
ATOM 721 O O . GLN A 1 91 ? -12.502 -3.640 10.173 1.00 87.62 91 GLN A O 1
ATOM 726 N N . ILE A 1 92 ? -13.658 -4.838 11.687 1.00 86.62 92 ILE A N 1
ATOM 727 C CA . ILE A 1 92 ? -14.623 -5.382 10.727 1.00 86.62 92 ILE A CA 1
ATOM 728 C C . ILE A 1 92 ? -15.515 -4.256 10.189 1.00 86.62 92 ILE A C 1
ATOM 730 O O . ILE A 1 92 ? -15.620 -4.081 8.976 1.00 86.62 92 ILE A O 1
ATOM 734 N N . ALA A 1 93 ? -16.090 -3.442 11.080 1.00 86.38 93 ALA A N 1
ATOM 735 C CA . ALA A 1 93 ? -17.018 -2.369 10.723 1.00 86.38 93 ALA A CA 1
ATOM 736 C C . ALA A 1 93 ? -16.376 -1.289 9.833 1.00 86.38 93 ALA A C 1
ATOM 738 O O . ALA A 1 93 ? -16.993 -0.823 8.879 1.00 86.38 93 ALA A O 1
ATOM 739 N N . PHE A 1 94 ? -15.121 -0.919 10.106 1.00 83.94 94 PHE A N 1
ATOM 740 C CA . PHE A 1 94 ? -14.411 0.141 9.378 1.00 83.94 94 PHE A CA 1
ATOM 741 C C . PHE A 1 94 ? -13.429 -0.386 8.314 1.00 83.94 94 PHE A C 1
ATOM 743 O O . PHE A 1 94 ? -12.687 0.400 7.714 1.00 83.94 94 PHE A O 1
ATOM 750 N N . LYS A 1 95 ? -13.434 -1.703 8.051 1.00 83.81 95 LYS A N 1
ATOM 751 C CA . LYS A 1 95 ? -12.547 -2.399 7.097 1.00 83.81 95 LYS A CA 1
ATOM 752 C C . LYS A 1 95 ? -11.058 -2.121 7.348 1.00 83.81 95 LYS A C 1
ATOM 754 O O . LYS A 1 95 ? -10.295 -1.871 6.415 1.00 83.81 95 LYS A O 1
ATOM 759 N N . ILE A 1 96 ? -10.650 -2.159 8.618 1.00 82.12 96 ILE A N 1
ATOM 760 C CA . ILE A 1 96 ? -9.283 -1.870 9.062 1.00 82.12 96 ILE A CA 1
ATOM 761 C C . ILE A 1 96 ? -8.443 -3.136 9.092 1.00 82.12 96 ILE A C 1
ATOM 763 O O . ILE A 1 96 ? -8.656 -4.021 9.920 1.00 82.12 96 ILE A O 1
ATOM 767 N N . SER A 1 97 ? -7.423 -3.173 8.236 1.00 78.81 97 SER A N 1
ATOM 768 C CA . SER A 1 97 ? -6.535 -4.328 8.095 1.00 78.81 97 SER A CA 1
ATOM 769 C C . SER A 1 97 ? -5.759 -4.663 9.373 1.00 78.81 97 SER A C 1
ATOM 771 O O . SER A 1 97 ? -5.640 -5.835 9.706 1.00 78.81 97 SER A O 1
ATOM 773 N N . TYR A 1 98 ? -5.264 -3.664 10.116 1.00 80.56 98 TYR A N 1
ATOM 774 C CA . TYR A 1 98 ? -4.428 -3.892 11.304 1.00 80.56 98 TYR A CA 1
ATOM 775 C C . TYR A 1 98 ? -4.858 -3.034 12.507 1.00 80.56 98 TYR A C 1
ATOM 777 O O . TYR A 1 98 ? -5.103 -1.840 12.331 1.00 80.56 98 TYR A O 1
ATOM 785 N N . PRO A 1 99 ? -4.873 -3.575 13.744 1.00 77.50 99 PRO A N 1
ATOM 786 C CA . PRO A 1 99 ? -5.260 -2.815 14.940 1.00 77.50 99 PRO A CA 1
ATOM 787 C C . PRO A 1 99 ? -4.333 -1.632 15.245 1.00 77.50 99 PRO A C 1
ATOM 789 O O . PRO A 1 99 ? -4.764 -0.637 15.823 1.00 77.50 99 PRO A O 1
ATOM 792 N N . SER A 1 100 ? -3.058 -1.725 14.854 1.00 78.25 100 SER A N 1
ATOM 793 C CA . SER A 1 100 ? -2.055 -0.666 15.033 1.00 78.25 100 SER A CA 1
ATOM 794 C C . SER A 1 100 ? -2.439 0.640 14.333 1.00 78.25 100 SER A C 1
ATOM 796 O O . SER A 1 100 ? -2.089 1.710 14.813 1.00 78.25 100 SER A O 1
ATOM 798 N N . VAL A 1 101 ? -3.237 0.569 13.264 1.00 69.75 101 VAL A N 1
ATOM 799 C CA . VAL A 1 101 ? -3.756 1.736 12.532 1.00 69.75 101 VAL A CA 1
ATOM 800 C C . VAL A 1 101 ? -4.683 2.602 13.395 1.00 69.75 101 VAL A C 1
ATOM 802 O O . VAL A 1 101 ? -4.799 3.804 13.165 1.00 69.75 101 VAL A O 1
ATOM 805 N N . ILE A 1 102 ? -5.332 1.996 14.393 1.00 71.38 102 ILE A N 1
ATOM 806 C CA . ILE A 1 102 ? -6.272 2.652 15.313 1.00 71.38 102 ILE A CA 1
ATOM 807 C C . ILE A 1 102 ? -5.530 3.326 16.477 1.00 71.38 102 ILE A C 1
ATOM 809 O O . ILE A 1 102 ? -6.032 4.284 17.057 1.00 71.38 102 ILE A O 1
ATOM 813 N N . ARG A 1 103 ? -4.341 2.820 16.826 1.00 65.00 103 ARG A N 1
ATOM 814 C CA . ARG A 1 103 ? -3.552 3.257 17.991 1.00 65.00 103 ARG A CA 1
ATOM 815 C C . ARG A 1 103 ? -2.536 4.366 17.684 1.00 65.00 103 ARG A C 1
ATOM 817 O O . ARG A 1 103 ? -1.876 4.811 18.616 1.00 65.00 103 ARG A O 1
ATOM 824 N N . GLY A 1 104 ? -2.387 4.764 16.417 1.00 55.28 104 GLY A N 1
ATOM 825 C CA . GLY A 1 104 ? -1.403 5.756 15.961 1.00 55.28 104 GLY A CA 1
ATOM 826 C C . GLY A 1 104 ? -1.994 7.108 15.603 1.00 55.28 104 GLY A C 1
ATOM 827 O O . GLY A 1 104 ? -3.116 7.147 15.039 1.00 55.28 104 GLY A O 1
#

Sequence (104 aa):
METKGTEFLYSSRRNNKQRFDKRLIAHIVDLAEQGVPRRDLVNDYGMSPGTLIDWIAKYGSGIAKHKRYTAGEKRSVIRAIKAGMSVKQAQIAFKISYPSVIRG

InterPro domains:
  IPR002514 Transposase IS3/IS911family [PF01527] (16-60)
  IPR009057 Homedomain-like superfamily [SSF46689] (17-61)

Nearest PDB structures (foldseek):
  2lvs-assembly1_A  TM=4.331E-01  e=5.571E-02  Hyperthermus butylicus DSM 5456
  1mdm-assembly1_A  TM=4.513E-01  e=5.571E-02  Homo sapiens
  8dq1-assembly1_D  TM=4.381E-01  e=5.400E+00  Pseudomonas aeruginosa
  7r3e-assembly1_B  TM=4.323E-01  e=9.369E+00  Pseudomonas aeruginosa PAO1

pLDDT: mean 77.68, std 14.03, range [32.88, 91.94]

Organism: NCBI:txid2530454

Radius of gyration: 19.39 Å; Cα contacts (8 Å, |Δi|>4): 59; chains: 1; bounding box: 44×26×51 Å